Protein AF-A0A2N2HFN1-F1 (afdb_monomer)

Structure (mmCIF, N/CA/C/O backbone):
data_AF-A0A2N2HFN1-F1
#
_entry.id   AF-A0A2N2HFN1-F1
#
loop_
_atom_site.group_PDB
_atom_site.id
_atom_site.type_symbol
_atom_site.label_atom_id
_atom_site.label_alt_id
_atom_site.label_comp_id
_atom_site.label_asym_id
_atom_site.label_entity_id
_atom_site.label_seq_id
_atom_site.pdbx_PDB_ins_code
_atom_site.Cartn_x
_atom_site.Cartn_y
_atom_site.Cartn_z
_atom_site.occupancy
_atom_site.B_iso_or_equiv
_atom_site.auth_seq_id
_atom_site.auth_comp_id
_atom_site.auth_asym_id
_atom_site.auth_atom_id
_atom_site.pdbx_PDB_model_num
ATOM 1 N N . MET A 1 1 ? 25.445 7.456 -8.840 1.00 61.66 1 MET A N 1
ATOM 2 C CA . MET A 1 1 ? 24.315 7.492 -7.891 1.00 61.66 1 MET A CA 1
ATOM 3 C C . MET A 1 1 ? 24.378 6.196 -7.113 1.00 61.66 1 MET A C 1
ATOM 5 O O . MET A 1 1 ? 24.119 5.156 -7.706 1.00 61.66 1 MET A O 1
ATOM 9 N N 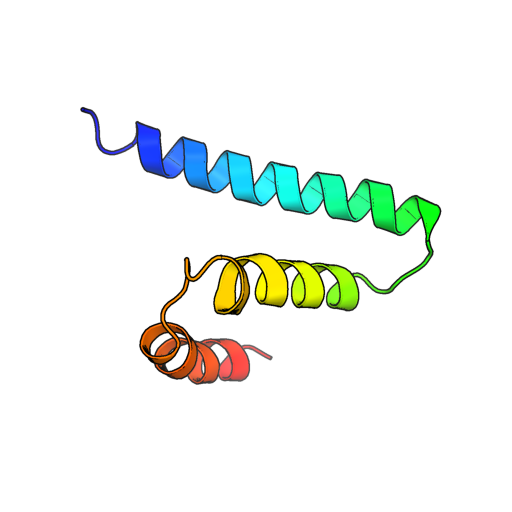. ASP A 1 2 ? 24.833 6.230 -5.862 1.00 79.81 2 ASP A N 1
ATOM 10 C CA . ASP A 1 2 ? 24.953 5.021 -5.045 1.00 79.81 2 ASP A CA 1
ATOM 11 C C . ASP A 1 2 ? 23.575 4.360 -4.865 1.00 79.81 2 ASP A C 1
ATOM 13 O O . ASP A 1 2 ? 22.629 5.030 -4.441 1.00 79.81 2 ASP A O 1
ATOM 17 N N . PRO A 1 3 ? 23.427 3.057 -5.167 1.00 80.94 3 PRO A N 1
ATOM 18 C CA . PRO A 1 3 ? 22.129 2.373 -5.189 1.00 80.94 3 PRO A CA 1
ATOM 19 C C . PRO A 1 3 ? 21.458 2.271 -3.808 1.00 80.94 3 PRO A C 1
ATOM 21 O O . PRO A 1 3 ? 20.284 1.929 -3.710 1.00 80.94 3 PRO A O 1
ATOM 24 N N . ILE A 1 4 ? 22.181 2.602 -2.738 1.00 90.19 4 ILE A N 1
ATOM 25 C CA . ILE A 1 4 ? 21.716 2.551 -1.346 1.00 90.19 4 ILE A CA 1
ATOM 26 C C . ILE A 1 4 ? 20.781 3.725 -1.024 1.00 90.19 4 ILE A C 1
ATOM 28 O O . ILE A 1 4 ? 19.794 3.558 -0.307 1.00 90.19 4 ILE A O 1
ATOM 32 N N . PHE A 1 5 ? 21.055 4.904 -1.585 1.00 89.50 5 PHE A N 1
ATOM 33 C CA . PHE A 1 5 ? 20.284 6.123 -1.333 1.00 89.50 5 PHE A CA 1
ATOM 34 C C . PHE A 1 5 ? 18.779 5.992 -1.652 1.00 89.50 5 PHE A C 1
ATOM 36 O O . PHE A 1 5 ? 17.963 6.303 -0.780 1.00 89.50 5 PHE A O 1
ATOM 43 N N . PRO A 1 6 ? 18.364 5.499 -2.841 1.00 88.06 6 PRO A N 1
ATOM 44 C CA . PRO A 1 6 ? 16.942 5.358 -3.167 1.00 88.06 6 PRO A CA 1
ATOM 45 C C . PRO A 1 6 ? 16.229 4.301 -2.312 1.00 88.06 6 PRO A C 1
ATOM 47 O O . PRO A 1 6 ? 15.049 4.461 -1.992 1.00 88.06 6 PRO A O 1
ATOM 50 N N . ILE A 1 7 ? 16.936 3.244 -1.899 1.00 89.38 7 ILE A N 1
ATOM 51 C CA . ILE A 1 7 ? 16.383 2.203 -1.023 1.00 89.38 7 ILE A CA 1
ATOM 52 C C . ILE A 1 7 ? 16.101 2.790 0.360 1.00 89.38 7 ILE A C 1
ATOM 54 O O . ILE A 1 7 ? 15.001 2.627 0.884 1.00 89.38 7 ILE A O 1
ATOM 58 N N . LEU A 1 8 ? 17.059 3.525 0.927 1.00 93.31 8 LEU A N 1
ATOM 59 C CA . LEU A 1 8 ? 16.911 4.112 2.256 1.00 93.31 8 LEU A CA 1
ATOM 60 C C . LEU A 1 8 ? 15.786 5.155 2.299 1.00 93.31 8 LEU A C 1
ATOM 62 O O . LEU A 1 8 ? 14.996 5.166 3.240 1.00 93.31 8 LEU A O 1
ATOM 66 N N . ILE A 1 9 ? 15.661 5.968 1.246 1.00 92.31 9 ILE A N 1
ATOM 67 C CA . ILE A 1 9 ? 14.544 6.909 1.072 1.00 92.31 9 ILE A CA 1
ATOM 68 C C . ILE A 1 9 ? 13.203 6.176 1.002 1.00 92.31 9 ILE A C 1
ATOM 70 O O . ILE A 1 9 ? 12.245 6.600 1.645 1.00 92.31 9 ILE A O 1
ATOM 74 N N . SER A 1 10 ? 13.131 5.064 0.269 1.00 85.44 10 SER A N 1
ATOM 75 C CA . SER A 1 10 ? 11.894 4.285 0.147 1.00 85.44 10 SER A CA 1
ATOM 76 C C . SER A 1 10 ? 11.482 3.674 1.488 1.00 85.44 10 SER A C 1
ATOM 78 O O . SER A 1 10 ? 10.319 3.765 1.876 1.00 85.44 10 SER A O 1
ATOM 80 N N . VAL A 1 11 ? 12.435 3.114 2.238 1.00 90.56 11 VAL A N 1
ATOM 81 C CA . VAL A 1 11 ? 12.183 2.567 3.581 1.00 90.56 11 VAL A CA 1
ATOM 82 C C . VAL A 1 11 ? 11.739 3.671 4.543 1.00 90.56 11 VAL A C 1
ATOM 84 O O . VAL A 1 11 ? 10.742 3.507 5.244 1.00 90.56 11 VAL A O 1
ATOM 87 N N . ALA A 1 12 ? 12.425 4.816 4.544 1.00 93.00 12 ALA A N 1
ATOM 88 C CA . ALA A 1 12 ? 12.055 5.959 5.374 1.00 93.00 12 ALA A CA 1
ATOM 89 C C . ALA A 1 12 ? 10.649 6.485 5.039 1.00 93.00 12 ALA A C 1
ATOM 91 O O . ALA A 1 12 ? 9.875 6.775 5.948 1.00 93.00 12 ALA A O 1
ATOM 92 N N . ALA A 1 13 ? 10.293 6.552 3.753 1.00 89.56 13 ALA A N 1
ATOM 93 C CA . ALA A 1 13 ? 8.963 6.959 3.313 1.00 89.56 13 ALA A CA 1
ATOM 94 C C . ALA A 1 13 ? 7.879 5.997 3.817 1.00 89.56 13 ALA A C 1
ATOM 96 O O . ALA A 1 13 ? 6.872 6.452 4.355 1.00 89.56 13 ALA A O 1
ATOM 97 N N . VAL A 1 14 ? 8.098 4.681 3.710 1.00 85.88 14 VAL A N 1
ATOM 98 C CA . VAL A 1 14 ? 7.154 3.664 4.208 1.00 85.88 14 VAL A CA 1
ATOM 99 C C . VAL A 1 14 ? 6.982 3.762 5.726 1.00 85.88 14 VAL A C 1
ATOM 101 O O . VAL A 1 14 ? 5.851 3.738 6.214 1.00 85.88 14 VAL A O 1
ATOM 104 N N . LEU A 1 15 ? 8.076 3.929 6.475 1.00 87.31 15 LEU A N 1
ATOM 105 C CA . LEU A 1 15 ? 8.028 4.092 7.932 1.00 87.31 15 LEU A CA 1
ATOM 106 C C . LEU A 1 15 ? 7.277 5.362 8.342 1.00 87.31 15 LEU A C 1
ATOM 108 O O . LEU A 1 15 ? 6.442 5.31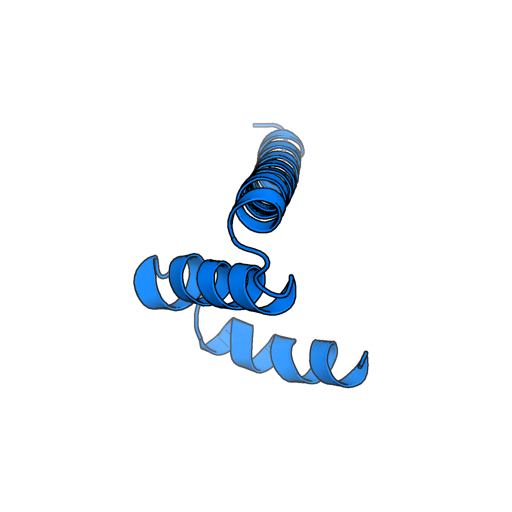9 9.245 1.00 87.31 15 LEU A O 1
ATOM 112 N N . LEU A 1 16 ? 7.531 6.478 7.656 1.00 88.50 16 LEU A N 1
ATOM 113 C CA . LEU A 1 16 ? 6.849 7.744 7.914 1.00 88.50 16 LEU A CA 1
ATOM 114 C C . LEU A 1 16 ? 5.343 7.627 7.651 1.00 88.50 16 LEU A C 1
ATOM 116 O O . LEU A 1 16 ? 4.540 8.118 8.440 1.00 88.50 16 LEU A O 1
ATOM 120 N N . LEU A 1 17 ? 4.959 6.938 6.575 1.00 84.88 17 LEU A N 1
ATOM 121 C CA . LEU A 1 17 ? 3.562 6.702 6.203 1.00 84.88 17 LEU A CA 1
ATOM 122 C C . LEU A 1 17 ? 2.842 5.801 7.224 1.00 84.88 17 LEU A C 1
ATOM 124 O O . LEU A 1 17 ? 1.672 6.030 7.539 1.00 84.88 17 LEU A O 1
ATOM 128 N N . GLY A 1 18 ? 3.560 4.824 7.788 1.00 79.44 18 GLY A N 1
ATOM 129 C CA . GLY A 1 18 ? 3.092 4.000 8.903 1.00 79.44 18 GLY A CA 1
ATOM 130 C C . GLY A 1 18 ? 2.885 4.805 10.189 1.00 79.44 18 GLY A C 1
ATOM 131 O O . GLY A 1 18 ? 1.819 4.720 10.795 1.00 79.44 18 GLY A O 1
ATOM 132 N N . ALA A 1 19 ? 3.856 5.643 10.566 1.00 83.69 19 ALA A N 1
ATOM 133 C CA . ALA A 1 19 ? 3.760 6.509 11.744 1.00 83.69 19 ALA A CA 1
ATOM 134 C C . ALA A 1 19 ? 2.634 7.554 11.618 1.00 83.69 19 ALA A C 1
ATOM 136 O O . ALA A 1 19 ? 1.927 7.824 12.589 1.00 83.69 19 ALA A O 1
ATOM 137 N N . LEU A 1 20 ? 2.419 8.106 10.417 1.00 81.31 20 LEU A N 1
ATOM 138 C CA . LEU A 1 20 ? 1.289 8.998 10.141 1.00 81.31 20 LEU A CA 1
ATOM 139 C C . LEU A 1 20 ? -0.056 8.290 10.351 1.00 81.31 20 LEU A C 1
ATOM 141 O O . LEU A 1 20 ? -0.989 8.884 10.891 1.00 81.31 20 LEU A O 1
ATOM 145 N N . GLY A 1 21 ? -0.133 7.019 9.950 1.00 73.12 21 GLY A N 1
ATOM 146 C CA . GLY A 1 21 ? -1.287 6.165 10.204 1.00 73.12 21 GLY A CA 1
ATOM 147 C C . GLY A 1 21 ? -1.592 6.019 11.682 1.00 73.12 21 GLY A C 1
ATOM 148 O O . GLY A 1 21 ? -2.740 6.184 12.076 1.00 73.12 21 GLY A O 1
ATOM 149 N N . ASP A 1 22 ? -0.561 5.808 12.499 1.00 72.25 22 ASP A N 1
ATOM 150 C CA . ASP A 1 22 ? -0.690 5.653 13.951 1.00 72.25 22 ASP A CA 1
ATOM 151 C C . ASP A 1 22 ? -1.218 6.899 14.660 1.00 72.25 22 ASP A C 1
ATOM 153 O O . ASP A 1 22 ? -2.104 6.829 15.518 1.00 72.25 22 ASP A O 1
ATOM 157 N N . VAL A 1 23 ? -0.781 8.073 14.210 1.00 75.50 23 VAL A N 1
ATOM 158 C CA . VAL A 1 23 ? -1.316 9.350 14.695 1.00 75.50 23 VAL A CA 1
ATOM 159 C C . VAL A 1 23 ? -2.780 9.546 14.279 1.00 75.50 23 VAL A C 1
ATOM 161 O O . VAL A 1 23 ? -3.581 10.038 15.081 1.00 75.50 23 VAL A O 1
ATOM 164 N N . LEU A 1 24 ? -3.168 9.143 13.061 1.00 68.38 24 LEU A N 1
ATOM 165 C CA . LEU A 1 24 ? -4.577 9.154 12.654 1.00 68.38 24 LEU A CA 1
ATOM 166 C C . LEU A 1 24 ? -5.411 8.128 13.438 1.00 68.38 24 LEU A C 1
ATOM 168 O O . LEU A 1 24 ? -6.541 8.451 13.817 1.00 68.38 24 LEU A O 1
ATOM 172 N N . PHE A 1 25 ? -4.863 6.948 13.742 1.00 69.75 25 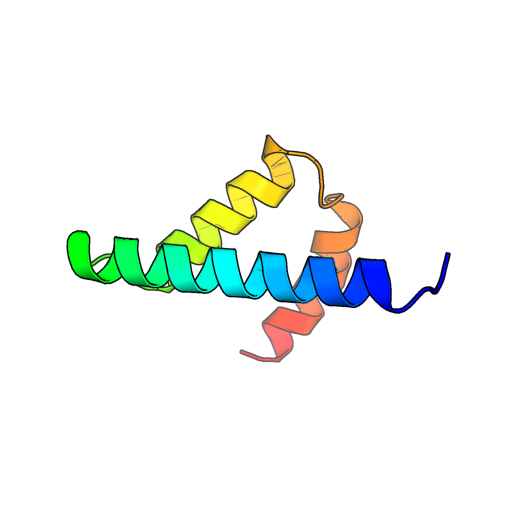PHE A N 1
ATOM 173 C CA . PHE A 1 25 ? -5.537 5.897 14.513 1.00 69.75 25 PHE A CA 1
ATOM 174 C C . PHE A 1 25 ? -5.903 6.356 15.913 1.00 69.75 25 PHE A C 1
ATOM 176 O O . PHE A 1 25 ? -7.059 6.211 16.312 1.00 69.75 25 PHE A O 1
ATOM 183 N N . GLN A 1 26 ? -4.960 6.973 16.628 1.00 66.31 26 GLN A N 1
ATOM 184 C CA . GLN A 1 26 ? -5.199 7.509 17.973 1.00 66.31 26 GLN A CA 1
ATOM 185 C C . GLN A 1 26 ? -6.352 8.524 18.002 1.00 66.31 26 GLN A C 1
ATOM 187 O O . GLN A 1 26 ? -7.036 8.668 19.012 1.00 66.31 26 GLN A O 1
ATOM 192 N N . ARG A 1 27 ? -6.587 9.222 16.886 1.00 66.81 27 ARG A N 1
ATOM 193 C CA . ARG A 1 27 ? -7.649 10.226 16.748 1.00 66.81 27 ARG A CA 1
ATOM 194 C C . ARG A 1 27 ? -8.990 9.658 16.274 1.00 66.81 27 ARG A C 1
ATOM 196 O O . ARG A 1 27 ? -10.009 10.271 16.573 1.00 66.81 27 ARG A O 1
ATOM 203 N N . THR A 1 28 ? -9.013 8.543 15.537 1.00 64.88 28 THR A N 1
ATOM 204 C CA . THR A 1 28 ? -10.242 8.002 14.906 1.00 64.88 28 THR A CA 1
ATOM 205 C C . THR A 1 28 ? -10.715 6.656 15.454 1.00 64.88 28 THR A C 1
ATOM 207 O O . THR A 1 28 ? -11.856 6.282 15.195 1.00 64.88 28 THR A O 1
ATOM 210 N N . GLY A 1 29 ? -9.888 5.918 16.203 1.00 62.62 29 GLY A N 1
ATOM 211 C CA . GLY A 1 29 ? -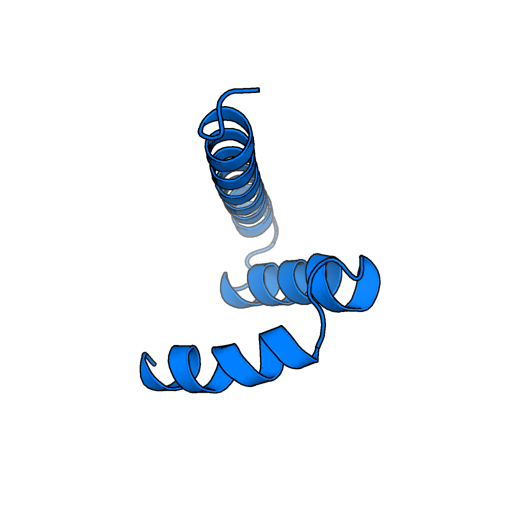10.242 4.597 16.741 1.00 62.62 29 GLY A CA 1
ATOM 212 C C . GLY A 1 29 ? -10.445 3.508 15.676 1.00 62.62 29 GLY A C 1
ATOM 213 O O . GLY A 1 29 ? -10.952 2.432 15.984 1.00 62.62 29 GLY A O 1
ATOM 214 N N . MET A 1 30 ? -10.080 3.772 14.416 1.00 60.25 30 MET A N 1
ATOM 215 C CA . MET A 1 30 ? -10.182 2.807 13.322 1.00 60.25 30 MET A CA 1
ATOM 216 C C . MET A 1 30 ? -9.112 1.718 13.435 1.00 60.25 30 MET A C 1
ATOM 218 O O . MET A 1 30 ? -7.976 1.980 13.818 1.00 60.25 30 MET A O 1
ATOM 222 N N . ALA A 1 31 ? -9.480 0.488 13.070 1.00 65.69 31 ALA A N 1
ATOM 223 C CA . ALA A 1 31 ? -8.573 -0.653 13.072 1.00 65.69 31 ALA A CA 1
ATOM 224 C C . ALA A 1 31 ? -7.367 -0.410 12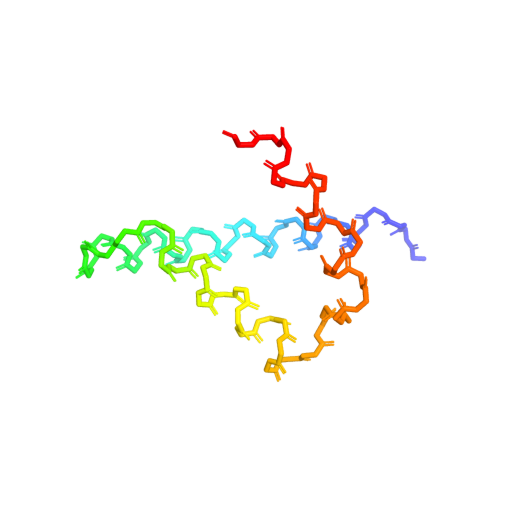.155 1.00 65.69 31 ALA A C 1
ATOM 226 O O . ALA A 1 31 ? -7.518 0.088 11.037 1.00 65.69 31 ALA A O 1
ATOM 227 N N . SER A 1 32 ? -6.189 -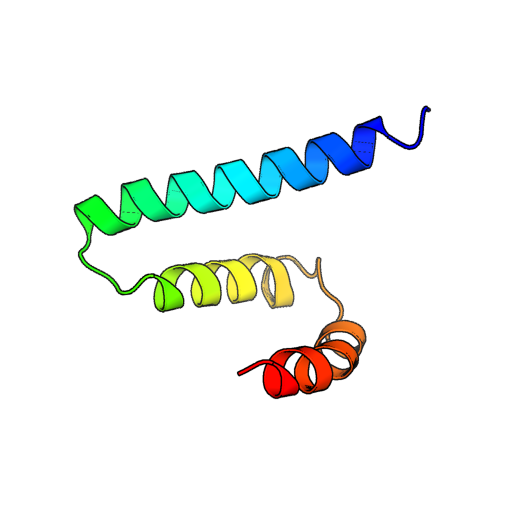0.848 12.603 1.00 66.19 32 SER A N 1
ATOM 228 C CA . SER A 1 32 ? -4.914 -0.701 11.892 1.00 66.19 32 SER A CA 1
ATOM 229 C C . SER A 1 32 ? -4.957 -1.188 10.437 1.00 66.19 32 SER A C 1
ATOM 231 O O . SER A 1 32 ? -4.388 -0.586 9.524 1.00 66.19 32 SER A O 1
ATOM 233 N N . ALA A 1 33 ? -5.724 -2.250 10.203 1.00 69.44 33 ALA A N 1
ATOM 234 C CA . ALA A 1 33 ? -5.967 -2.806 8.882 1.00 69.44 33 ALA A CA 1
ATOM 235 C C . ALA A 1 33 ? -6.637 -1.814 7.909 1.00 69.44 33 ALA A C 1
ATOM 237 O O . ALA A 1 33 ? -6.320 -1.825 6.722 1.00 69.44 33 ALA A O 1
ATOM 238 N N . LEU A 1 34 ? -7.528 -0.932 8.379 1.00 77.75 34 LEU A N 1
ATOM 239 C CA . LEU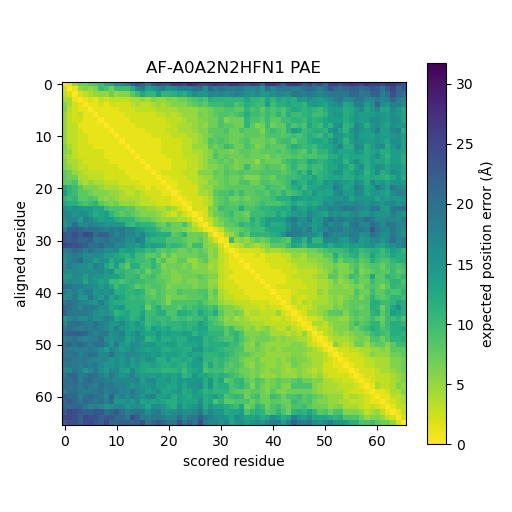 A 1 34 ? -8.311 -0.051 7.506 1.00 77.75 34 LEU A CA 1
ATOM 240 C C . LEU A 1 34 ? -7.440 1.022 6.835 1.00 77.75 34 LEU A C 1
ATOM 242 O O . LEU A 1 34 ? -7.603 1.293 5.648 1.00 77.75 34 LEU A O 1
ATOM 246 N N . TRP A 1 35 ? -6.483 1.597 7.568 1.00 75.25 35 TRP A N 1
ATOM 247 C CA . TRP A 1 35 ? -5.526 2.566 7.015 1.00 75.25 35 TRP A CA 1
ATOM 248 C C . TRP A 1 35 ? -4.561 1.923 6.026 1.00 75.25 35 TRP A C 1
ATOM 250 O O . TRP A 1 35 ? -4.263 2.517 4.996 1.00 75.25 35 TRP A O 1
ATOM 260 N N . LEU A 1 36 ? -4.085 0.708 6.321 1.00 75.75 36 LEU A N 1
ATOM 261 C CA . LEU A 1 36 ? -3.216 -0.055 5.423 1.00 75.75 36 LEU A CA 1
ATOM 262 C C . LEU A 1 36 ? -3.935 -0.368 4.108 1.00 75.75 36 LEU A C 1
ATOM 264 O O . LEU A 1 36 ? -3.350 -0.202 3.038 1.00 75.75 36 LEU A O 1
ATOM 268 N N . VAL A 1 37 ? -5.219 -0.735 4.175 1.00 81.62 37 VAL A N 1
ATOM 269 C CA . VAL A 1 37 ? -6.078 -0.910 2.996 1.00 81.62 37 VAL A CA 1
ATOM 270 C C . VAL A 1 37 ? -6.235 0.407 2.233 1.00 81.62 37 VAL A C 1
ATOM 272 O O . VAL A 1 37 ? -6.049 0.428 1.019 1.00 81.62 37 VAL A O 1
ATOM 275 N N . LEU A 1 38 ? -6.510 1.517 2.923 1.00 82.50 38 LEU A N 1
ATOM 276 C CA . LEU A 1 38 ? -6.638 2.841 2.303 1.00 82.50 38 LEU A CA 1
ATOM 277 C C . LEU A 1 38 ? -5.343 3.297 1.625 1.00 82.50 38 LEU A C 1
ATOM 279 O O . LEU A 1 38 ? -5.385 3.773 0.494 1.00 82.50 38 LEU A O 1
ATOM 283 N N . CYS A 1 39 ? -4.194 3.099 2.270 1.00 80.75 39 CYS A N 1
ATOM 284 C CA . CYS A 1 39 ? -2.884 3.379 1.694 1.00 80.75 39 CYS A CA 1
ATOM 285 C C . CYS A 1 39 ? -2.613 2.479 0.48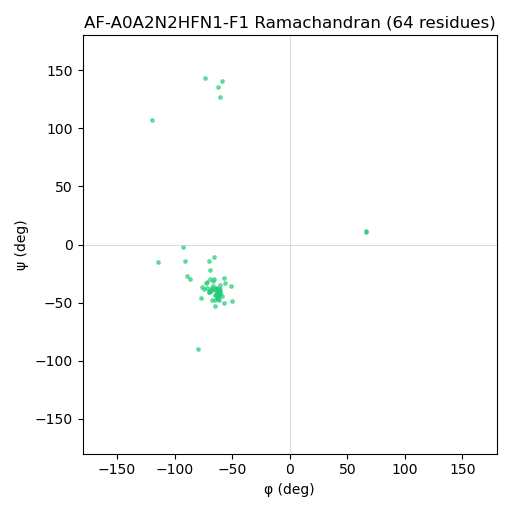8 1.00 80.75 39 CYS A C 1
ATOM 287 O O . CYS A 1 39 ? -2.184 2.974 -0.547 1.00 80.75 39 CYS A O 1
ATOM 289 N N . GLY A 1 40 ? -2.924 1.183 0.565 1.00 79.38 40 GLY A N 1
ATOM 290 C CA . GLY A 1 40 ? -2.808 0.269 -0.573 1.00 79.38 40 GLY A CA 1
ATOM 291 C C . GLY A 1 40 ? -3.689 0.677 -1.758 1.00 79.38 40 GLY A C 1
ATOM 292 O O . GLY A 1 40 ? -3.251 0.601 -2.903 1.00 79.38 40 GLY A O 1
ATOM 293 N N . ILE A 1 41 ? -4.902 1.171 -1.498 1.00 83.00 41 ILE A N 1
ATOM 294 C CA . ILE A 1 41 ? -5.813 1.695 -2.525 1.00 83.00 41 ILE A CA 1
ATOM 295 C C . ILE A 1 41 ? -5.293 3.020 -3.103 1.00 83.00 41 ILE A C 1
ATOM 297 O O . ILE A 1 41 ? -5.347 3.216 -4.317 1.00 83.00 41 ILE A O 1
ATOM 301 N N . LEU A 1 42 ? -4.750 3.914 -2.274 1.00 83.19 42 LEU A N 1
ATOM 302 C CA . LEU A 1 42 ? -4.151 5.162 -2.749 1.00 83.19 42 LEU A CA 1
ATOM 303 C C . LEU A 1 42 ? -2.915 4.887 -3.616 1.00 83.19 42 LEU A C 1
ATOM 305 O O . LEU A 1 42 ? -2.832 5.361 -4.746 1.00 83.19 42 LEU A O 1
ATOM 309 N N . LEU A 1 43 ? -1.962 4.108 -3.100 1.00 80.56 43 LEU A N 1
ATOM 310 C CA . LEU A 1 43 ? -0.688 3.826 -3.763 1.00 80.56 43 LEU A CA 1
ATOM 311 C C . LEU A 1 43 ? -0.834 2.870 -4.957 1.00 80.56 43 LEU A C 1
ATOM 313 O O . LEU A 1 43 ? -0.098 3.004 -5.930 1.00 80.56 43 LEU A O 1
ATOM 317 N N . GLY A 1 44 ? -1.771 1.923 -4.913 1.00 78.56 44 GLY A N 1
ATOM 318 C CA . GLY A 1 44 ? -1.979 0.938 -5.974 1.00 78.56 44 GLY A CA 1
ATOM 319 C C . GLY A 1 44 ? -2.765 1.504 -7.163 1.00 78.56 44 GLY A C 1
ATOM 320 O O . GLY A 1 44 ? -2.155 1.991 -8.112 1.00 78.56 44 GLY A O 1
ATOM 321 N N . PRO A 1 45 ? -4.107 1.420 -7.162 1.00 74.81 45 PRO A N 1
ATOM 322 C CA . PRO A 1 45 ? -4.933 1.815 -8.303 1.00 74.81 45 PRO A CA 1
ATOM 323 C C . PRO A 1 45 ? -5.011 3.329 -8.547 1.00 74.81 45 PRO A C 1
ATOM 325 O O . PRO A 1 45 ? -5.135 3.730 -9.699 1.00 74.81 45 PRO A O 1
ATOM 328 N N . LEU A 1 46 ? -4.954 4.164 -7.502 1.00 80.56 46 LEU A N 1
ATOM 329 C CA . LEU A 1 46 ? -5.090 5.624 -7.642 1.00 80.56 46 LEU A CA 1
ATOM 330 C C . LEU A 1 46 ? -3.812 6.289 -8.170 1.00 80.56 46 LEU A C 1
ATOM 332 O O . LEU A 1 46 ? -3.883 7.117 -9.073 1.00 80.56 46 LEU A O 1
ATOM 336 N N . LEU A 1 47 ? -2.651 5.924 -7.623 1.00 81.81 47 LEU A N 1
ATOM 337 C CA . LEU A 1 47 ? -1.348 6.458 -8.038 1.00 81.81 47 LEU A CA 1
ATOM 338 C C . LEU A 1 47 ? -0.671 5.629 -9.143 1.00 81.81 47 LEU A C 1
ATOM 340 O O . LEU A 1 47 ? 0.297 6.094 -9.739 1.00 81.81 47 LEU A O 1
ATOM 344 N N . GLY A 1 48 ? -1.142 4.407 -9.413 1.00 78.19 48 GLY A N 1
ATOM 345 C CA . GLY A 1 48 ? -0.571 3.524 -10.435 1.00 78.19 48 GLY A CA 1
ATOM 346 C C . GLY A 1 48 ? 0.848 3.030 -10.125 1.00 78.19 48 GLY A C 1
ATOM 347 O O . GLY A 1 48 ? 1.495 2.467 -11.005 1.00 78.19 48 GLY A O 1
ATOM 348 N N . LEU A 1 49 ? 1.343 3.222 -8.894 1.00 79.12 49 LEU A N 1
ATOM 349 C CA . LEU A 1 49 ? 2.712 2.856 -8.498 1.00 79.12 49 LEU A CA 1
ATOM 350 C C . LEU A 1 49 ? 2.918 1.338 -8.454 1.00 79.12 49 LEU A C 1
ATOM 352 O O . LEU A 1 49 ? 4.051 0.869 -8.544 1.00 79.12 49 LEU A O 1
ATOM 356 N N . VAL A 1 50 ? 1.836 0.566 -8.313 1.00 73.69 50 VAL A N 1
ATOM 357 C CA . VAL A 1 50 ? 1.882 -0.898 -8.248 1.00 73.69 50 VAL A CA 1
ATOM 358 C C . VAL A 1 50 ? 1.075 -1.490 -9.405 1.00 73.69 50 VAL A C 1
ATOM 360 O O . VAL A 1 50 ? -0.159 -1.480 -9.363 1.00 73.69 50 VAL A O 1
ATOM 363 N N . PRO A 1 51 ? 1.737 -2.054 -10.433 1.00 76.19 51 PRO A N 1
ATOM 364 C CA . PRO A 1 51 ? 1.050 -2.734 -11.520 1.00 76.19 51 PRO A CA 1
ATOM 365 C C . PRO A 1 51 ? 0.279 -3.945 -10.995 1.00 76.19 51 PRO A C 1
ATOM 367 O O . PRO A 1 51 ? 0.794 -4.753 -10.216 1.00 76.19 51 PRO A O 1
ATOM 370 N N . ARG A 1 52 ? -0.965 -4.095 -11.456 1.00 75.81 52 ARG A N 1
ATOM 371 C CA . ARG A 1 52 ? -1.898 -5.136 -10.993 1.00 75.81 52 ARG A CA 1
ATOM 372 C C . ARG A 1 52 ? -1.331 -6.551 -11.148 1.00 75.81 52 ARG A C 1
ATOM 374 O O . ARG A 1 52 ? -1.586 -7.416 -10.318 1.00 75.81 52 ARG A O 1
ATOM 381 N N . GLU A 1 53 ? -0.524 -6.764 -12.180 1.00 79.88 53 GLU A N 1
ATOM 382 C CA . GLU A 1 53 ? 0.169 -8.022 -12.477 1.00 79.88 53 GLU A CA 1
ATOM 383 C C . GLU A 1 53 ? 1.170 -8.413 -11.380 1.00 79.88 53 GLU A C 1
ATOM 385 O O . GLU A 1 53 ? 1.229 -9.574 -10.970 1.00 79.88 53 GLU A O 1
ATOM 390 N N . HIS A 1 54 ? 1.920 -7.440 -10.853 1.00 79.38 54 HIS A N 1
ATOM 391 C CA . HIS A 1 54 ? 2.847 -7.664 -9.745 1.00 79.38 54 HIS A CA 1
ATOM 392 C C . HIS A 1 54 ? 2.095 -7.930 -8.441 1.00 79.38 54 HIS A C 1
ATOM 394 O O . HIS A 1 54 ? 2.451 -8.856 -7.713 1.00 79.38 54 HIS A O 1
ATOM 400 N N . AL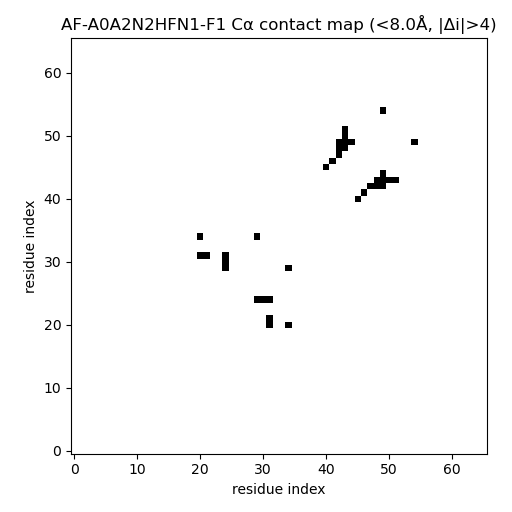A A 1 55 ? 1.009 -7.196 -8.182 1.00 74.94 55 ALA A N 1
ATOM 401 C CA . ALA A 1 55 ? 0.167 -7.436 -7.011 1.00 74.94 55 ALA A CA 1
ATOM 402 C C . ALA A 1 55 ? -0.448 -8.850 -7.020 1.00 74.94 55 ALA A C 1
ATOM 404 O O . ALA A 1 55 ? -0.435 -9.533 -5.998 1.00 74.94 55 ALA A O 1
ATOM 405 N N . LEU A 1 56 ? -0.921 -9.326 -8.179 1.00 80.12 56 LEU A N 1
ATOM 406 C CA . LEU A 1 56 ? -1.502 -10.666 -8.336 1.00 80.12 56 LEU A CA 1
ATOM 407 C C . LEU A 1 56 ? -0.473 -11.797 -8.207 1.00 80.12 56 LEU A C 1
ATOM 409 O O . LEU A 1 56 ? -0.831 -12.883 -7.761 1.00 80.12 56 LEU A O 1
ATOM 413 N N . ARG A 1 57 ? 0.796 -11.562 -8.561 1.00 82.38 57 ARG A N 1
ATOM 414 C CA . ARG A 1 57 ? 1.875 -12.541 -8.338 1.00 82.38 57 ARG A CA 1
ATOM 415 C C . ARG A 1 57 ? 2.301 -12.633 -6.877 1.00 82.38 57 ARG A C 1
ATOM 417 O O . ARG A 1 57 ? 2.601 -13.724 -6.411 1.00 82.38 57 ARG A O 1
ATOM 424 N N . VAL A 1 58 ? 2.352 -11.509 -6.166 1.00 79.88 58 VAL A N 1
ATOM 425 C CA . VAL A 1 58 ? 2.854 -11.460 -4.781 1.00 79.88 58 VAL A CA 1
ATOM 426 C C . VAL A 1 58 ? 1.750 -11.773 -3.764 1.00 79.88 58 VAL A C 1
ATOM 428 O O . VAL A 1 58 ? 2.027 -12.368 -2.724 1.00 79.88 58 VAL A O 1
ATOM 431 N N . GLY A 1 59 ? 0.493 -11.451 -4.082 1.00 79.12 59 GLY A N 1
ATOM 432 C CA . GLY A 1 59 ? -0.671 -11.687 -3.223 1.00 79.12 59 GLY A CA 1
ATOM 433 C C . GLY A 1 59 ? -0.784 -13.115 -2.667 1.00 79.12 59 GLY A C 1
ATOM 434 O O . GLY A 1 59 ? -0.922 -13.255 -1.455 1.00 79.12 59 GLY A O 1
ATOM 435 N N . PRO A 1 60 ? -0.661 -14.178 -3.487 1.00 80.88 60 PRO A N 1
ATOM 436 C CA . PRO A 1 60 ? -0.711 -15.562 -3.012 1.00 80.88 60 PRO A CA 1
ATOM 437 C C . PRO A 1 60 ? 0.412 -15.910 -2.030 1.00 80.88 60 PRO A C 1
ATOM 439 O O . PRO A 1 60 ? 0.180 -16.625 -1.062 1.00 80.88 60 PRO A O 1
ATOM 442 N N . HIS A 1 61 ? 1.622 -15.383 -2.248 1.00 81.06 61 HIS A N 1
ATOM 443 C CA . HIS A 1 61 ? 2.750 -15.614 -1.347 1.00 81.06 61 HIS A CA 1
ATOM 444 C C . HIS A 1 61 ? 2.542 -14.939 0.007 1.00 81.06 61 HIS A C 1
ATOM 446 O O . HIS A 1 61 ? 2.866 -15.535 1.024 1.00 81.06 61 HIS A O 1
ATOM 452 N N . LEU A 1 62 ? 1.969 -13.733 0.034 1.00 75.12 62 LEU A N 1
ATOM 453 C CA . LEU A 1 62 ? 1.645 -13.033 1.281 1.00 75.12 62 LEU A CA 1
ATOM 454 C C . LEU A 1 62 ? 0.458 -13.671 2.013 1.00 75.12 62 LEU A C 1
ATOM 456 O O . LEU A 1 62 ? 0.481 -13.769 3.234 1.00 75.12 62 LEU A O 1
ATOM 460 N N . ALA A 1 63 ? -0.552 -14.146 1.278 1.00 72.25 63 ALA A N 1
ATOM 461 C CA . ALA A 1 63 ? -1.697 -14.849 1.851 1.00 72.25 63 ALA A CA 1
ATOM 462 C C . ALA A 1 63 ? -1.303 -16.192 2.484 1.00 72.25 63 ALA A C 1
ATOM 464 O O . ALA A 1 63 ? -1.919 -16.606 3.453 1.00 72.25 63 ALA A O 1
ATOM 465 N N . ALA A 1 64 ? -0.259 -16.852 1.976 1.00 78.12 64 ALA A N 1
ATOM 466 C CA . ALA A 1 64 ? 0.269 -18.077 2.574 1.00 78.12 64 ALA A CA 1
ATOM 467 C C . ALA A 1 64 ? 0.978 -17.853 3.929 1.00 78.12 64 ALA A C 1
ATOM 469 O O . ALA A 1 64 ? 1.248 -18.822 4.632 1.00 78.12 64 ALA A O 1
ATOM 470 N N . PHE A 1 65 ? 1.299 -16.601 4.281 1.00 63.06 65 PHE A N 1
ATOM 471 C CA . PHE A 1 65 ? 1.889 -16.224 5.571 1.00 63.06 65 PHE A CA 1
ATOM 472 C C . PHE A 1 65 ? 0.848 -15.826 6.637 1.00 63.06 65 PHE A C 1
ATOM 474 O O . PHE A 1 65 ? 1.254 -15.526 7.761 1.00 63.06 65 PHE A O 1
ATOM 481 N N . THR A 1 66 ? -0.453 -15.812 6.308 1.00 50.09 66 THR A N 1
ATOM 482 C CA . THR A 1 66 ? -1.551 -15.580 7.267 1.00 50.09 66 THR A CA 1
ATOM 483 C C . THR A 1 66 ? -2.231 -16.877 7.676 1.00 50.09 66 THR A C 1
ATOM 485 O O . THR A 1 66 ? -2.748 -16.891 8.813 1.00 50.09 66 THR A O 1
#

Sequence (66 aa):
MDPIFPILISVAAVLLLGALGDVLFQRTGMASALWLVLCGILLGPLLGLVPREHALRVGPHLAAFT

Secondary structure (DSSP, 8-state):
--THHHHHHHHHHHHHHHHHHHHHHHHH---HHHHHHHHHHIIIIIT--S-HHHHHHHHHHHHTT-

pLDDT: mean 78.04, std 8.71, range [50.09, 93.31]

Solvent-accessible surface area (backbone atoms only — not comparable to full-atom values): 3922 Å² total; per-residue (Å²): 130,70,78,60,59,64,53,53,51,51,53,51,50,53,52,51,55,50,54,52,44,52,60,50,28,80,75,66,75,57,60,76,65,58,56,53,51,51,48,50,47,45,47,22,80,71,62,57,75,48,55,67,69,59,52,63,65,48,46,62,64,58,58,72,76,108

Radius of gyration: 14.21 Å; Cα contacts (8 Å, |Δi|>4): 18; chains: 1; bounding box: 35×28×30 Å

Foldseek 3Di:
DPPVVVVVVVVVVVVVLLVVLVVVCVVPVDDSVVSVVVVCCCCPPVVVVHDPVNCVVCVVVVVVVD

Mean predicted aligned error: 9.86 Å